Protein AF-A0A0Q0CDR7-F1 (afdb_monomer)

Sequence (144 aa):
MNTHGAYAQVAGKPNGARYLGWGLLLAALAWAWQGAEMNPMALVRDSSNMATFASDFFPPDFREWRSYLKEMLITIQIALWGTALAIVCSIPLGILCAENITPWWIHLPLRRCMDAFRSINEMVFAMLFVVAVGLGPFAGVLAL

Organism: NCBI:txid264459

pLDDT: mean 80.7, std 13.45, range [43.88, 96.5]

Structure (mmCIF, N/CA/C/O backbone):
data_AF-A0A0Q0CDR7-F1
#
_entry.id   AF-A0A0Q0CDR7-F1
#
loop_
_atom_site.group_PDB
_atom_site.id
_atom_site.type_symbol
_atom_site.label_atom_id
_atom_site.label_alt_id
_atom_site.label_comp_id
_atom_site.label_asym_id
_atom_site.label_entity_id
_atom_site.label_seq_id
_atom_site.pdbx_PDB_ins_code
_atom_site.Cartn_x
_atom_site.Cartn_y
_atom_site.Cartn_z
_atom_site.occupancy
_atom_site.B_iso_or_equiv
_atom_site.auth_seq_id
_atom_site.auth_comp_id
_atom_site.auth_asym_id
_atom_site.auth_atom_id
_atom_site.pdbx_PDB_model_num
ATOM 1 N N . MET A 1 1 ? -41.612 -25.620 -33.202 1.00 52.69 1 MET A N 1
ATOM 2 C CA . MET A 1 1 ? -40.628 -25.326 -34.265 1.00 52.69 1 MET A CA 1
ATOM 3 C C . MET A 1 1 ? -40.770 -23.850 -34.614 1.00 52.69 1 MET A C 1
ATOM 5 O O . MET A 1 1 ? -41.896 -23.448 -34.873 1.00 52.69 1 MET A O 1
ATOM 9 N N . ASN A 1 2 ? -39.661 -23.096 -34.560 1.00 43.88 2 ASN A N 1
ATOM 10 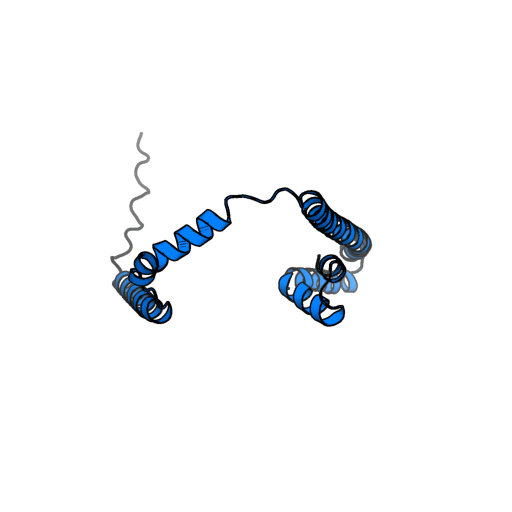C CA . ASN A 1 2 ? -39.443 -21.697 -34.998 1.00 43.88 2 ASN A CA 1
ATOM 11 C C . ASN A 1 2 ? -39.238 -20.658 -33.875 1.00 43.88 2 ASN A C 1
ATOM 13 O O . ASN A 1 2 ? -40.170 -20.001 -33.429 1.00 43.88 2 ASN A O 1
ATOM 17 N N . THR A 1 3 ? -37.970 -20.466 -33.491 1.00 58.09 3 THR A N 1
ATOM 18 C CA . THR A 1 3 ? -37.465 -19.422 -32.571 1.00 58.09 3 THR A CA 1
ATOM 19 C C . THR A 1 3 ? -36.377 -18.533 -33.208 1.00 58.09 3 THR A C 1
ATOM 21 O O . THR A 1 3 ? -35.524 -17.993 -32.514 1.00 58.09 3 THR A O 1
ATOM 24 N N . HIS A 1 4 ? -36.381 -18.318 -34.528 1.00 55.91 4 HIS A N 1
ATOM 25 C CA . HIS A 1 4 ? -35.287 -17.610 -35.226 1.00 55.91 4 HIS A CA 1
ATOM 26 C C . HIS A 1 4 ? -35.539 -16.113 -35.522 1.00 55.91 4 HIS A C 1
ATOM 28 O O . HIS A 1 4 ? -35.071 -15.596 -36.530 1.00 55.91 4 HIS A O 1
ATOM 34 N N . GLY A 1 5 ? -36.271 -15.394 -34.662 1.00 56.12 5 GLY A N 1
ATOM 35 C CA . GLY A 1 5 ? -36.753 -14.034 -34.963 1.00 56.12 5 GLY A CA 1
ATOM 36 C C . GLY A 1 5 ? -36.010 -12.827 -34.363 1.00 56.12 5 GLY A C 1
ATOM 37 O O . GLY A 1 5 ? -36.385 -11.710 -34.693 1.00 56.12 5 GLY A O 1
ATOM 38 N N . ALA A 1 6 ? -35.008 -12.976 -33.485 1.00 54.78 6 ALA A N 1
ATOM 39 C CA . ALA A 1 6 ? -34.641 -11.870 -32.573 1.00 54.78 6 ALA A CA 1
ATOM 40 C C . ALA A 1 6 ? -33.170 -11.396 -32.562 1.00 54.78 6 ALA A C 1
ATOM 42 O O . ALA A 1 6 ? -32.786 -10.675 -31.648 1.00 54.78 6 ALA A O 1
ATOM 43 N N . TYR A 1 7 ? -32.343 -11.727 -33.562 1.00 54.62 7 TYR A N 1
ATOM 44 C CA . TYR A 1 7 ? -30.932 -11.278 -33.609 1.00 54.62 7 TYR A CA 1
ATOM 45 C C . TYR A 1 7 ? -30.587 -10.375 -34.803 1.00 54.62 7 TYR A C 1
ATOM 47 O O . TYR A 1 7 ? -29.428 -10.273 -35.189 1.00 54.62 7 TYR A O 1
ATOM 55 N N . ALA A 1 8 ? -31.573 -9.715 -35.414 1.00 55.12 8 ALA A N 1
ATOM 56 C CA . ALA A 1 8 ? -31.364 -8.959 -36.653 1.00 55.12 8 ALA A CA 1
ATOM 57 C C . ALA A 1 8 ? -31.346 -7.430 -36.489 1.00 55.12 8 ALA A C 1
ATOM 59 O O . ALA A 1 8 ? -31.532 -6.731 -37.480 1.00 55.12 8 ALA A O 1
ATOM 60 N N . GLN A 1 9 ? -31.130 -6.877 -35.290 1.00 57.69 9 GLN A N 1
ATOM 61 C CA . GLN A 1 9 ? -31.068 -5.417 -35.129 1.00 57.69 9 GLN A CA 1
ATOM 62 C C . GLN A 1 9 ? -30.017 -4.937 -34.125 1.00 57.69 9 GLN A C 1
ATOM 64 O O . GLN A 1 9 ? -30.343 -4.474 -33.043 1.00 57.69 9 GLN A O 1
ATOM 69 N N . VAL A 1 10 ? -28.749 -4.953 -34.546 1.00 51.88 10 VAL A N 1
ATOM 70 C CA . VAL A 1 10 ? -27.779 -3.897 -34.188 1.00 51.88 10 VAL A CA 1
ATOM 71 C C . VAL A 1 10 ? -26.914 -3.574 -35.419 1.00 51.88 10 VAL A C 1
ATOM 73 O O . VAL A 1 10 ? -25.691 -3.511 -35.363 1.00 51.88 10 VAL A O 1
ATOM 76 N N . ALA A 1 11 ? -27.543 -3.391 -36.583 1.00 54.12 11 ALA A N 1
ATOM 77 C CA . ALA A 1 11 ? -26.877 -2.820 -37.754 1.00 54.12 11 ALA A CA 1
ATOM 78 C C . ALA A 1 11 ? -26.857 -1.287 -37.617 1.00 54.12 11 ALA A C 1
ATOM 80 O O . ALA A 1 11 ? -27.585 -0.562 -38.295 1.00 54.12 11 ALA A O 1
ATOM 81 N N . GLY A 1 12 ? -26.054 -0.790 -36.674 1.00 52.31 12 GLY A N 1
ATOM 82 C CA . GLY A 1 12 ? -25.743 0.632 -36.575 1.00 52.31 12 GLY A CA 1
ATOM 83 C C . GLY A 1 12 ? -24.900 1.049 -37.780 1.00 52.31 12 GLY A C 1
ATOM 84 O O . GLY A 1 12 ? -23.843 0.464 -38.009 1.00 52.31 12 GLY A O 1
ATOM 85 N N . LYS A 1 13 ? -25.400 2.026 -38.549 1.00 59.44 13 LYS A N 1
ATOM 86 C CA . LYS A 1 13 ? -24.771 2.698 -39.706 1.00 59.44 13 LYS A CA 1
ATOM 87 C C . LYS A 1 13 ? -23.226 2.708 -39.653 1.00 59.44 13 LYS A C 1
ATOM 89 O O . LYS A 1 13 ? -22.670 2.948 -38.579 1.00 59.44 13 LYS A O 1
ATOM 94 N N . PRO A 1 14 ? -22.510 2.537 -40.786 1.00 57.69 14 PRO A N 1
ATOM 95 C CA . PRO A 1 14 ? -21.065 2.755 -40.837 1.00 57.69 14 PRO A CA 1
ATOM 96 C C . PRO A 1 14 ? -20.778 4.234 -40.551 1.00 57.69 14 PRO A C 1
ATOM 98 O O . PRO A 1 14 ? -20.824 5.098 -41.422 1.00 57.69 14 PRO A O 1
ATOM 101 N N . ASN A 1 15 ? -20.574 4.536 -39.273 1.00 60.75 15 ASN A N 1
ATOM 102 C CA . ASN A 1 15 ? -20.426 5.888 -38.774 1.00 60.75 15 ASN A CA 1
ATOM 103 C C . ASN A 1 15 ? -19.064 6.422 -39.226 1.00 60.75 15 ASN A C 1
ATOM 105 O O . ASN A 1 15 ? -18.034 5.921 -38.778 1.00 60.75 15 ASN A O 1
ATOM 109 N N . GLY A 1 16 ? -19.048 7.478 -40.047 1.00 63.47 16 GLY A N 1
ATOM 110 C CA . GLY A 1 16 ? -17.836 8.249 -40.369 1.00 63.47 16 GLY A CA 1
ATOM 111 C C . GLY A 1 16 ? -17.054 8.686 -39.121 1.00 63.47 16 GLY A C 1
ATOM 112 O O . GLY A 1 16 ? -15.835 8.804 -39.159 1.00 63.47 16 GLY A O 1
ATOM 113 N N . ALA A 1 17 ? -17.739 8.788 -37.976 1.00 67.88 17 ALA A N 1
ATOM 114 C CA . ALA A 1 17 ? -17.146 8.983 -36.657 1.00 67.88 17 ALA A CA 1
ATOM 115 C C . ALA A 1 17 ? -16.178 7.860 -36.219 1.00 67.88 17 ALA A C 1
ATOM 117 O O . ALA A 1 17 ? -15.209 8.150 -35.525 1.00 67.88 17 ALA A O 1
ATOM 118 N N . ARG A 1 18 ? -16.372 6.595 -36.637 1.00 69.31 18 ARG A N 1
ATOM 119 C CA . ARG A 1 18 ? -15.404 5.508 -36.370 1.00 69.31 18 ARG A CA 1
ATOM 120 C C . ARG A 1 18 ? -14.131 5.694 -37.189 1.00 69.31 18 ARG A C 1
ATOM 122 O O . ARG A 1 18 ? -13.053 5.519 -36.640 1.00 69.31 18 ARG A O 1
ATOM 129 N N . TYR A 1 19 ? -14.240 6.077 -38.462 1.00 78.31 19 TYR A N 1
ATOM 130 C CA . TYR A 1 19 ? -13.071 6.354 -39.305 1.00 78.31 19 TYR A CA 1
ATOM 131 C C . TYR A 1 19 ? -12.310 7.596 -38.835 1.00 78.31 19 TYR A C 1
ATOM 133 O O . TYR A 1 19 ? -11.085 7.569 -38.791 1.00 78.31 19 TYR A O 1
ATOM 141 N N . LEU A 1 20 ? -13.020 8.642 -38.397 1.00 83.25 20 LEU A N 1
ATOM 142 C CA . LEU A 1 20 ? -12.412 9.799 -37.735 1.00 83.25 20 LEU A CA 1
ATOM 143 C C . LEU A 1 20 ? -11.717 9.401 -36.428 1.00 83.25 20 LEU A C 1
ATOM 145 O O . LEU A 1 20 ? -10.588 9.818 -36.203 1.00 83.25 20 LEU A O 1
ATOM 149 N N . GLY A 1 21 ? -12.340 8.548 -35.608 1.00 83.00 21 GLY A N 1
ATOM 150 C CA . GLY A 1 21 ? -11.722 8.007 -34.394 1.00 83.00 21 GLY A CA 1
ATOM 151 C C . GLY A 1 21 ? -10.443 7.217 -34.680 1.00 83.00 21 GLY A C 1
ATOM 152 O O . GLY A 1 21 ? -9.431 7.440 -34.022 1.00 83.00 21 GLY A O 1
ATOM 153 N N . TRP A 1 22 ? -10.450 6.356 -35.702 1.00 83.31 22 TRP A N 1
ATOM 154 C CA . TRP A 1 22 ? -9.256 5.631 -36.151 1.00 83.31 22 TRP A CA 1
ATOM 155 C C . TRP A 1 22 ? -8.177 6.562 -36.707 1.00 83.31 22 TRP A C 1
ATOM 157 O O . TRP A 1 22 ? -7.003 6.365 -36.409 1.00 83.31 22 TRP A O 1
ATOM 167 N N . GLY A 1 23 ? -8.553 7.595 -37.464 1.00 89.19 23 GLY A N 1
ATOM 168 C CA . GLY A 1 23 ? -7.614 8.595 -37.973 1.00 89.19 23 GLY A CA 1
ATOM 169 C C . GLY A 1 23 ? -6.949 9.396 -36.853 1.00 89.19 23 GLY A C 1
ATOM 170 O O . GLY A 1 23 ? -5.735 9.574 -36.862 1.00 89.19 23 GLY A O 1
ATOM 171 N N . LEU A 1 24 ? -7.724 9.817 -35.851 1.00 89.12 24 LEU A N 1
ATOM 172 C CA . LEU A 1 24 ? -7.225 10.557 -34.689 1.00 89.12 24 LEU A CA 1
ATOM 173 C C . LEU A 1 24 ? -6.325 9.672 -33.814 1.00 89.12 24 LEU A C 1
ATOM 175 O O . LEU A 1 24 ? -5.273 10.117 -33.364 1.00 89.12 24 LEU A O 1
ATOM 179 N N . LEU A 1 25 ? -6.684 8.397 -33.651 1.00 84.44 25 LEU A N 1
ATOM 180 C CA . LEU A 1 25 ? -5.869 7.402 -32.955 1.00 84.44 25 LEU A CA 1
ATOM 181 C C . LEU A 1 25 ? -4.543 7.134 -33.683 1.00 84.44 25 LEU A C 1
ATOM 183 O O . LEU A 1 25 ? -3.498 7.117 -33.041 1.00 84.44 25 LEU A O 1
ATOM 187 N N . LEU A 1 26 ? -4.558 6.990 -35.012 1.00 88.62 26 LEU A N 1
ATOM 188 C CA . LEU A 1 26 ? -3.340 6.826 -35.814 1.00 88.62 26 LEU A CA 1
ATOM 18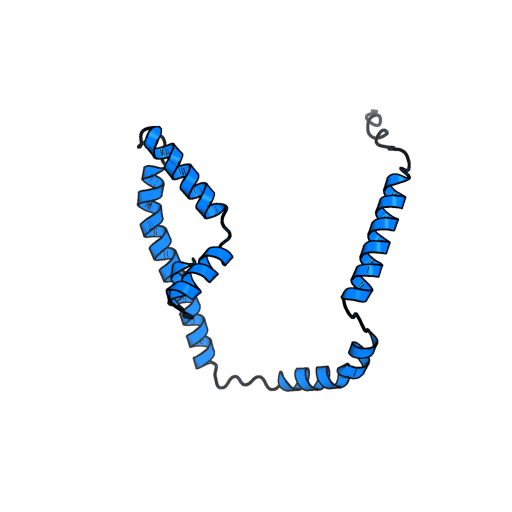9 C C . LEU A 1 26 ? -2.456 8.077 -35.784 1.00 88.62 26 LEU A C 1
ATOM 191 O O . LEU A 1 26 ? -1.239 7.952 -35.689 1.00 88.62 26 LEU A O 1
ATOM 195 N N . ALA A 1 27 ? -3.048 9.273 -35.811 1.00 86.00 27 ALA A N 1
ATOM 196 C CA . ALA A 1 27 ? -2.309 10.526 -35.671 1.00 86.00 27 ALA A CA 1
ATOM 197 C C . ALA A 1 27 ? -1.677 10.659 -34.276 1.00 86.00 27 ALA A C 1
ATOM 199 O O . ALA A 1 27 ? -0.512 11.035 -34.165 1.00 86.00 27 ALA A O 1
ATOM 200 N N . ALA A 1 28 ? -2.408 10.287 -33.220 1.00 86.69 28 ALA A N 1
ATOM 201 C CA . ALA A 1 28 ? -1.887 10.249 -31.856 1.00 86.69 28 ALA A CA 1
ATOM 202 C C . ALA A 1 28 ? -0.754 9.219 -31.703 1.00 86.69 28 ALA A C 1
ATOM 204 O O . ALA A 1 28 ? 0.253 9.517 -31.068 1.00 86.69 28 ALA A O 1
ATOM 205 N N . LEU A 1 29 ? -0.873 8.044 -32.331 1.00 82.50 29 LEU A N 1
ATOM 206 C CA . LEU A 1 29 ? 0.185 7.027 -32.380 1.00 82.50 29 LEU A CA 1
ATOM 207 C C . LEU A 1 29 ? 1.417 7.504 -33.154 1.00 82.50 29 LEU A C 1
ATOM 209 O O . LEU A 1 29 ? 2.535 7.280 -32.704 1.00 82.50 29 LEU A O 1
ATOM 213 N N . ALA A 1 30 ? 1.232 8.186 -34.284 1.00 82.38 30 ALA A N 1
ATOM 214 C CA . ALA A 1 30 ? 2.334 8.741 -35.066 1.00 82.38 30 ALA A CA 1
ATOM 215 C C . ALA A 1 30 ? 3.063 9.866 -34.309 1.00 82.38 30 ALA A C 1
ATOM 217 O O . ALA A 1 30 ? 4.292 9.923 -34.326 1.00 82.38 30 ALA A O 1
ATOM 218 N N . TRP A 1 31 ? 2.323 10.720 -33.594 1.00 83.62 31 TRP A N 1
ATOM 219 C CA . TRP A 1 31 ? 2.904 11.718 -32.692 1.00 83.62 31 TRP A CA 1
ATOM 220 C C . TRP A 1 31 ? 3.665 11.043 -31.546 1.00 83.62 31 TRP A C 1
ATOM 222 O O . TRP A 1 31 ? 4.814 11.387 -31.270 1.00 83.62 31 TRP A O 1
ATOM 232 N N . ALA A 1 32 ? 3.052 10.048 -30.900 1.00 79.81 32 ALA A N 1
ATOM 233 C CA . ALA A 1 32 ? 3.677 9.299 -29.816 1.00 79.81 32 ALA A CA 1
ATOM 234 C C . ALA A 1 32 ? 4.952 8.581 -30.276 1.00 79.81 32 ALA A C 1
ATOM 236 O O . ALA A 1 32 ? 5.912 8.520 -29.519 1.00 79.81 32 ALA A O 1
ATOM 237 N N . TRP A 1 33 ? 5.005 8.109 -31.525 1.00 74.69 33 TRP A N 1
ATOM 238 C CA . TRP A 1 33 ? 6.195 7.483 -32.100 1.00 74.69 33 TRP A CA 1
ATOM 239 C C . TRP A 1 33 ? 7.389 8.439 -32.176 1.00 74.69 33 TRP A C 1
ATOM 241 O O . TRP A 1 33 ? 8.517 8.032 -31.904 1.00 74.69 33 TRP A O 1
ATOM 251 N N . GLN A 1 34 ? 7.157 9.712 -32.512 1.00 70.94 34 GLN A N 1
ATOM 252 C CA . GLN A 1 34 ? 8.220 10.724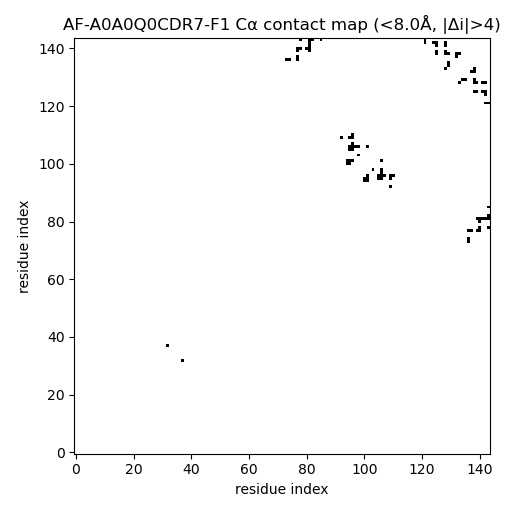 -32.509 1.00 70.94 34 GLN A CA 1
ATOM 253 C C . GLN A 1 34 ? 8.687 11.051 -31.086 1.00 70.94 34 GLN A C 1
ATOM 255 O O . GLN A 1 34 ? 9.884 11.198 -30.864 1.00 70.94 34 GLN A O 1
ATOM 260 N N . GLY A 1 35 ? 7.762 11.121 -30.122 1.00 68.06 35 GLY A N 1
ATOM 261 C CA . GLY A 1 35 ? 8.095 11.359 -28.712 1.00 68.06 35 GLY A CA 1
ATOM 262 C C . GLY A 1 35 ? 8.747 10.163 -28.008 1.00 68.06 35 GLY A C 1
ATOM 263 O O . GLY A 1 35 ? 9.471 10.350 -27.039 1.00 68.06 35 GLY A O 1
ATOM 264 N N . ALA A 1 36 ? 8.511 8.945 -28.497 1.00 67.56 36 ALA A N 1
ATOM 265 C CA . ALA A 1 36 ? 9.040 7.710 -27.923 1.00 67.56 36 ALA A CA 1
ATOM 266 C C . ALA A 1 36 ? 10.478 7.381 -28.367 1.00 67.56 36 ALA A C 1
ATOM 268 O O . ALA A 1 36 ? 10.962 6.309 -28.012 1.00 67.56 36 ALA A O 1
ATOM 269 N N . GLU A 1 37 ? 11.128 8.244 -29.169 1.00 63.59 37 GLU A N 1
ATOM 270 C CA . GLU A 1 37 ? 12.474 8.034 -29.742 1.00 63.59 37 GLU A CA 1
ATOM 271 C C . GLU A 1 37 ? 12.695 6.589 -30.224 1.00 63.59 37 GLU A C 1
ATOM 273 O O . GLU A 1 37 ? 13.760 5.993 -30.052 1.00 63.59 37 GLU A O 1
ATOM 278 N N . MET A 1 38 ? 11.647 5.989 -30.802 1.00 54.75 38 MET A N 1
ATOM 279 C CA . MET A 1 38 ? 11.616 4.557 -31.055 1.00 54.75 38 MET A CA 1
ATOM 280 C C . MET A 1 38 ? 12.495 4.261 -32.269 1.00 54.75 38 MET A C 1
ATOM 282 O O . MET A 1 38 ? 12.059 4.325 -33.420 1.00 54.75 38 MET A O 1
ATOM 286 N N . ASN A 1 39 ? 13.774 4.013 -31.992 1.00 64.31 39 ASN A N 1
ATOM 287 C CA . ASN A 1 39 ? 14.813 3.776 -32.975 1.00 64.31 39 ASN A CA 1
ATOM 288 C C . ASN A 1 39 ? 15.070 2.262 -33.092 1.00 64.31 39 ASN A C 1
ATOM 290 O O . ASN A 1 39 ? 15.922 1.727 -32.381 1.00 64.31 39 ASN A O 1
ATOM 294 N N . PRO A 1 40 ? 14.369 1.538 -33.988 1.00 62.78 40 PRO A N 1
ATOM 295 C CA . PRO A 1 40 ? 14.586 0.103 -34.186 1.00 62.78 40 PRO A CA 1
ATOM 296 C C . PRO A 1 40 ? 16.022 -0.221 -34.626 1.00 62.78 40 PRO A C 1
ATOM 298 O O . PRO A 1 40 ? 16.487 -1.341 -34.431 1.00 62.78 40 PRO A O 1
ATOM 301 N N . MET A 1 41 ? 16.752 0.763 -35.168 1.00 61.09 41 MET A N 1
ATOM 302 C CA . MET A 1 41 ? 18.161 0.614 -35.524 1.00 61.09 41 MET A CA 1
ATOM 303 C C . MET A 1 41 ? 19.084 0.621 -34.293 1.00 61.09 41 MET A C 1
ATOM 305 O O . MET A 1 41 ? 20.130 -0.026 -34.330 1.00 61.09 41 MET A O 1
ATOM 309 N N . ALA A 1 42 ? 18.699 1.286 -33.194 1.00 62.00 42 ALA A N 1
ATOM 310 C CA . ALA A 1 42 ? 19.424 1.219 -31.920 1.00 62.00 42 ALA A CA 1
ATOM 311 C C . ALA A 1 42 ? 19.364 -0.197 -31.330 1.00 62.00 42 ALA A C 1
ATOM 313 O O . ALA A 1 42 ? 20.379 -0.726 -30.902 1.00 62.00 42 ALA A O 1
ATOM 314 N N . LEU A 1 43 ? 18.223 -0.883 -31.455 1.00 61.66 43 LEU A N 1
ATOM 315 C CA . LEU A 1 43 ? 18.067 -2.270 -31.003 1.00 61.66 43 LEU A CA 1
ATOM 316 C C . LEU A 1 43 ? 19.019 -3.249 -31.720 1.00 61.66 43 LEU A C 1
ATOM 318 O O . LEU A 1 43 ? 19.541 -4.174 -31.106 1.00 61.66 43 LEU A O 1
ATOM 322 N N . VAL A 1 44 ? 19.270 -3.039 -33.019 1.00 66.56 44 VAL A N 1
ATOM 323 C CA . VAL A 1 44 ? 20.206 -3.865 -33.807 1.00 66.56 44 VAL A CA 1
ATOM 324 C C . VAL A 1 44 ? 21.659 -3.465 -33.543 1.00 66.56 44 VAL A C 1
ATOM 326 O O . VAL A 1 44 ? 22.525 -4.336 -33.469 1.00 66.56 44 VAL A O 1
ATOM 329 N N . ARG A 1 45 ? 21.941 -2.169 -33.361 1.00 64.38 45 ARG A N 1
ATOM 330 C CA . ARG A 1 45 ? 23.294 -1.654 -33.100 1.00 64.38 45 ARG A CA 1
ATOM 331 C C . ARG A 1 45 ? 23.785 -1.959 -31.680 1.00 64.38 45 ARG A C 1
ATOM 333 O O . ARG A 1 45 ? 24.951 -2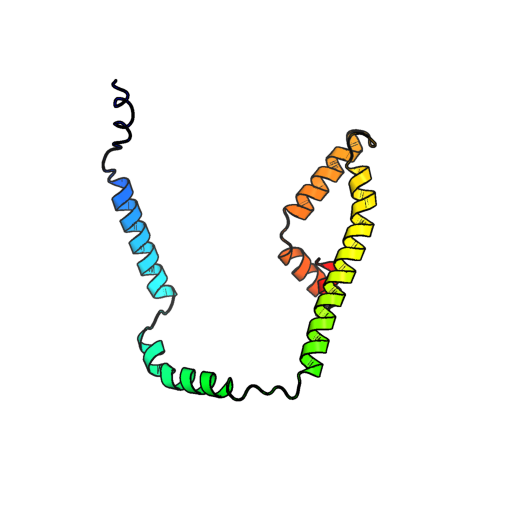.294 -31.518 1.00 64.38 45 ARG A O 1
ATOM 340 N N . ASP A 1 46 ? 22.897 -1.909 -30.691 1.00 64.38 46 ASP A N 1
ATOM 341 C CA . ASP A 1 46 ? 23.183 -2.204 -29.282 1.00 64.38 46 ASP A CA 1
ATOM 342 C C . ASP A 1 46 ? 22.945 -3.682 -28.928 1.00 64.38 46 ASP A C 1
ATOM 344 O O . ASP A 1 46 ? 23.119 -4.090 -27.779 1.00 64.38 46 ASP A O 1
ATOM 348 N N . SER A 1 47 ? 22.605 -4.518 -29.918 1.00 65.38 47 SER A N 1
ATOM 349 C CA . SER A 1 47 ? 22.427 -5.966 -29.740 1.00 65.38 47 SER A CA 1
ATOM 350 C C . SER A 1 47 ? 23.687 -6.658 -29.206 1.00 65.38 47 SER A C 1
ATOM 352 O O . SER A 1 47 ? 23.585 -7.592 -28.410 1.00 65.38 47 SER A O 1
ATOM 354 N N . SER A 1 48 ? 24.880 -6.164 -29.559 1.00 65.25 48 SER A N 1
ATOM 355 C CA . SER A 1 48 ? 26.149 -6.633 -28.988 1.00 65.25 48 SER A CA 1
ATOM 356 C C . SER A 1 48 ? 26.295 -6.273 -27.508 1.00 65.25 48 SER A C 1
ATOM 358 O O . SER A 1 48 ? 26.822 -7.070 -26.741 1.00 65.25 48 SER A O 1
ATOM 360 N N . ASN A 1 49 ? 25.793 -5.107 -27.088 1.00 69.38 49 ASN A N 1
ATOM 361 C CA . ASN A 1 49 ? 25.810 -4.684 -25.685 1.00 69.38 49 ASN A CA 1
ATOM 362 C C . ASN A 1 49 ? 24.783 -5.481 -24.868 1.00 69.38 49 ASN A C 1
ATOM 364 O O . ASN A 1 49 ? 25.087 -5.911 -23.759 1.00 69.38 49 ASN A O 1
ATOM 368 N N . MET A 1 50 ? 23.604 -5.760 -25.439 1.00 67.69 50 MET A N 1
ATOM 369 C CA . MET A 1 50 ? 22.622 -6.682 -24.852 1.00 67.69 50 MET A CA 1
ATOM 370 C C . MET A 1 50 ? 23.189 -8.094 -24.669 1.00 67.69 50 MET A C 1
ATOM 372 O O . MET A 1 50 ? 22.905 -8.722 -23.651 1.00 67.69 50 MET A O 1
ATOM 376 N N . ALA A 1 51 ? 24.000 -8.587 -25.612 1.00 73.19 51 ALA A N 1
ATOM 377 C CA . ALA A 1 51 ? 24.661 -9.885 -25.483 1.00 73.19 51 ALA A CA 1
ATOM 378 C C . ALA A 1 51 ? 25.682 -9.907 -24.331 1.00 73.19 51 ALA A C 1
ATOM 380 O O . ALA A 1 51 ? 25.717 -10.886 -23.590 1.00 73.19 51 ALA A O 1
ATOM 381 N N . THR A 1 52 ? 26.441 -8.824 -24.129 1.00 71.31 52 THR A N 1
ATOM 382 C CA . THR A 1 52 ? 27.367 -8.684 -22.991 1.00 71.31 52 THR A CA 1
ATOM 383 C C . THR A 1 52 ? 26.626 -8.650 -21.653 1.00 71.31 52 THR A C 1
ATOM 385 O O . THR A 1 52 ? 26.967 -9.412 -20.753 1.00 71.31 52 THR A O 1
ATOM 388 N N . PHE A 1 53 ? 25.549 -7.864 -21.533 1.00 68.81 53 PHE A N 1
ATOM 389 C CA . PHE A 1 53 ? 24.722 -7.868 -20.319 1.00 68.81 53 PHE A CA 1
ATOM 390 C C . PHE A 1 53 ? 24.102 -9.245 -20.060 1.00 68.81 53 PHE A C 1
ATOM 392 O O . PHE A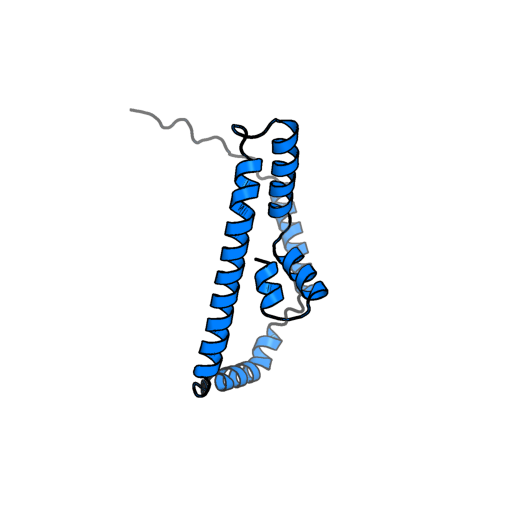 1 53 ? 24.091 -9.706 -18.924 1.00 68.81 53 PHE A O 1
ATOM 399 N N . ALA A 1 54 ? 23.629 -9.936 -21.103 1.00 74.38 54 ALA A N 1
ATOM 400 C CA . ALA A 1 54 ? 23.096 -11.291 -2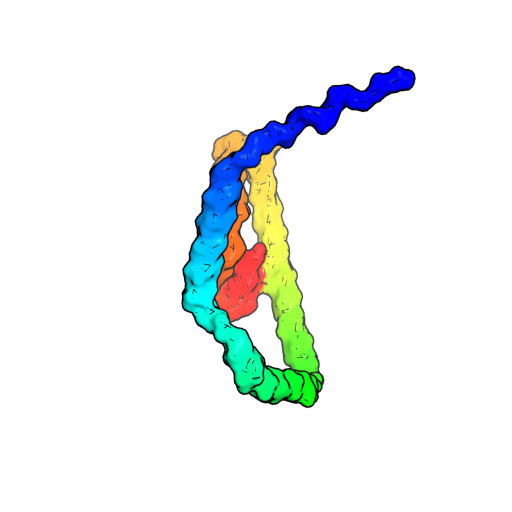0.984 1.00 74.38 54 ALA A CA 1
ATOM 401 C C . ALA A 1 54 ? 24.163 -12.307 -20.543 1.00 74.38 54 ALA A C 1
ATOM 403 O O . ALA A 1 54 ? 23.846 -13.207 -19.766 1.00 74.38 54 ALA A O 1
ATOM 404 N N . SER A 1 55 ? 25.416 -12.163 -20.988 1.00 70.38 55 SER A N 1
ATOM 405 C CA . SER A 1 55 ? 26.525 -12.980 -20.482 1.00 70.38 55 SER A CA 1
ATOM 406 C C . SER A 1 55 ? 26.941 -12.605 -19.059 1.00 70.38 55 SER A C 1
ATOM 408 O O . SER A 1 55 ? 27.333 -13.492 -18.311 1.00 70.38 55 SER A O 1
ATOM 410 N N . ASP A 1 56 ? 26.776 -11.347 -18.640 1.00 68.50 56 ASP A N 1
ATOM 411 C CA . ASP A 1 56 ? 27.048 -10.913 -17.260 1.00 68.50 56 ASP A CA 1
ATOM 412 C C . ASP A 1 56 ? 26.026 -11.482 -16.256 1.00 68.50 56 ASP A C 1
ATOM 414 O O . ASP A 1 56 ? 26.350 -11.674 -15.086 1.00 68.50 56 ASP A O 1
ATOM 418 N N . PHE A 1 57 ? 24.815 -11.840 -16.707 1.00 71.75 57 PHE A N 1
ATOM 419 C CA . PHE A 1 57 ? 23.870 -12.639 -15.910 1.00 71.75 57 PHE A CA 1
ATOM 420 C C . PHE A 1 57 ? 24.315 -14.111 -15.736 1.00 71.75 57 PHE A C 1
ATOM 422 O O . PHE A 1 57 ? 23.794 -14.800 -14.855 1.00 71.75 57 PHE A O 1
ATOM 429 N N . PHE A 1 58 ? 25.267 -14.606 -16.544 1.00 75.06 58 PHE A N 1
ATOM 430 C CA . PHE A 1 58 ? 25.780 -15.984 -16.541 1.00 75.06 58 PHE A CA 1
ATOM 431 C C . PHE A 1 58 ? 27.314 -16.007 -16.371 1.00 75.06 58 PHE A C 1
ATOM 433 O O . PHE A 1 58 ? 28.054 -16.236 -17.327 1.00 75.06 58 PHE A O 1
ATOM 440 N N . PRO A 1 59 ? 27.810 -15.839 -15.137 1.00 63.16 59 PRO A N 1
ATOM 441 C CA . PRO A 1 59 ? 27.558 -16.849 -14.118 1.00 63.16 59 PRO A CA 1
ATOM 442 C C . PRO A 1 59 ? 26.809 -16.260 -12.913 1.00 63.16 59 PRO A C 1
ATOM 444 O O . PRO A 1 59 ? 27.363 -15.401 -12.229 1.00 63.16 59 PRO A O 1
ATOM 447 N N . PRO A 1 60 ? 25.583 -16.729 -12.602 1.00 66.69 60 PRO A N 1
ATOM 448 C CA . PRO A 1 60 ? 24.879 -16.294 -11.401 1.00 66.69 60 PRO A CA 1
ATOM 449 C C . PRO A 1 60 ? 25.717 -16.623 -10.159 1.00 66.69 60 PRO A C 1
ATOM 451 O O . PRO A 1 60 ? 25.984 -17.792 -9.860 1.00 66.69 60 PRO A O 1
ATOM 454 N N . ASP A 1 61 ? 26.158 -15.590 -9.442 1.00 69.88 61 ASP A N 1
ATOM 455 C CA . ASP A 1 61 ? 26.951 -15.757 -8.230 1.00 69.88 61 ASP A CA 1
ATOM 456 C C . ASP A 1 61 ? 26.033 -16.104 -7.046 1.00 69.88 61 ASP A C 1
ATOM 458 O O . ASP A 1 61 ? 25.464 -15.251 -6.369 1.00 69.88 61 ASP A O 1
ATOM 462 N N . PHE A 1 62 ? 25.863 -17.402 -6.792 1.00 68.94 62 PHE A N 1
ATOM 463 C CA . PHE A 1 62 ? 25.096 -17.912 -5.650 1.00 68.94 62 PHE A CA 1
ATOM 464 C C . PHE A 1 62 ? 25.871 -17.873 -4.320 1.00 68.94 62 PHE A C 1
ATOM 466 O O . PHE A 1 62 ? 25.385 -18.402 -3.312 1.00 68.94 62 PHE A O 1
ATOM 473 N N . ARG A 1 63 ? 27.071 -17.272 -4.262 1.00 73.06 63 ARG A N 1
ATOM 474 C CA . ARG A 1 63 ? 27.856 -17.198 -3.014 1.00 73.06 63 ARG A CA 1
ATOM 475 C C . ARG A 1 63 ? 27.140 -16.410 -1.918 1.00 73.06 63 ARG A C 1
ATOM 477 O O . ARG A 1 63 ? 27.301 -16.737 -0.743 1.00 73.06 63 ARG A O 1
ATOM 484 N N . GLU A 1 64 ? 26.292 -15.449 -2.282 1.00 78.38 64 GLU A N 1
ATOM 485 C CA . GLU A 1 64 ? 25.572 -14.580 -1.342 1.00 78.38 64 GLU A CA 1
ATOM 486 C C . GLU A 1 64 ? 24.139 -15.037 -1.013 1.00 78.38 64 GLU A C 1
ATOM 488 O O . GLU A 1 64 ? 23.329 -14.249 -0.526 1.00 78.38 64 GLU A O 1
ATOM 493 N N . TRP A 1 65 ? 23.812 -16.324 -1.184 1.00 84.62 65 TRP A N 1
ATOM 494 C CA . TRP A 1 65 ? 22.480 -16.865 -0.853 1.00 84.62 65 TRP A CA 1
ATOM 495 C C . TRP A 1 65 ? 22.004 -16.518 0.571 1.00 84.62 65 TRP A C 1
ATOM 497 O O . TRP A 1 65 ? 20.813 -16.316 0.801 1.00 84.62 65 TRP A O 1
ATOM 507 N N . ARG A 1 66 ? 22.931 -16.387 1.532 1.00 85.25 66 ARG A N 1
ATOM 508 C CA . ARG A 1 66 ? 22.631 -15.939 2.904 1.00 85.25 66 ARG A CA 1
ATOM 509 C C . ARG A 1 66 ? 22.149 -14.488 2.964 1.00 85.25 66 ARG A C 1
ATOM 511 O O . ARG A 1 66 ? 21.291 -14.180 3.785 1.00 85.25 66 ARG A O 1
ATOM 518 N N . SER A 1 67 ? 22.697 -13.617 2.118 1.00 85.88 67 SER A N 1
ATOM 519 C CA . SER A 1 67 ? 22.287 -12.215 2.011 1.00 85.88 67 SER A CA 1
ATOM 520 C C . SER A 1 67 ? 20.881 -12.119 1.416 1.00 85.88 67 SER A C 1
ATOM 522 O O . SER A 1 67 ? 20.009 -11.479 1.997 1.00 85.88 67 SER A O 1
ATOM 524 N N . TYR A 1 68 ? 20.604 -12.877 0.349 1.00 88.19 68 TYR A N 1
ATOM 525 C CA . TYR A 1 68 ? 19.265 -12.942 -0.248 1.00 88.19 68 TYR A CA 1
ATOM 526 C C . TYR A 1 68 ? 18.213 -13.486 0.717 1.00 88.19 68 TYR A C 1
ATOM 528 O O . TYR A 1 68 ? 17.138 -12.905 0.843 1.00 88.19 68 TYR A O 1
ATOM 536 N N . LEU A 1 69 ? 18.529 -14.552 1.461 1.00 91.06 69 LEU A N 1
ATOM 537 C CA . LEU A 1 69 ? 17.627 -15.055 2.499 1.00 91.06 69 LEU A CA 1
ATOM 538 C C . LEU A 1 69 ? 17.378 -14.026 3.602 1.00 91.06 69 LEU A C 1
ATOM 540 O O . LEU A 1 69 ? 16.263 -13.950 4.112 1.00 91.06 69 LEU A O 1
ATOM 544 N N . LYS A 1 70 ? 18.388 -13.230 3.971 1.00 91.69 70 LYS A N 1
ATOM 545 C CA . LYS A 1 70 ? 18.229 -12.158 4.957 1.00 91.69 70 LYS A CA 1
ATOM 546 C C . LYS A 1 70 ? 17.275 -11.074 4.447 1.00 91.69 70 LYS A C 1
ATOM 548 O O . LYS A 1 70 ? 16.371 -10.699 5.187 1.00 91.69 70 LYS A O 1
ATOM 553 N N . GLU A 1 71 ? 17.433 -10.621 3.206 1.00 90.38 71 GLU A N 1
ATOM 554 C CA . GLU A 1 71 ? 16.530 -9.645 2.572 1.00 90.38 71 GLU A CA 1
ATOM 555 C C . GLU A 1 71 ? 15.098 -10.190 2.442 1.00 90.38 71 GLU A C 1
ATOM 557 O O . GLU A 1 71 ? 14.134 -9.517 2.804 1.00 90.38 71 GLU A O 1
ATOM 562 N N . MET A 1 72 ? 14.936 -11.454 2.041 1.00 92.00 72 MET A N 1
ATOM 563 C CA . MET A 1 72 ? 13.628 -12.121 2.030 1.00 92.00 72 MET A CA 1
ATOM 564 C C . MET A 1 72 ? 13.003 -12.211 3.428 1.00 92.00 72 MET A C 1
ATOM 566 O O . MET A 1 72 ? 11.794 -12.068 3.587 1.00 92.00 72 MET A O 1
ATOM 570 N N . LEU A 1 73 ? 13.805 -12.452 4.466 1.00 95.06 73 LEU A N 1
ATOM 571 C CA . LEU A 1 73 ? 13.299 -12.484 5.836 1.00 95.06 73 LEU A CA 1
ATOM 572 C C . LEU A 1 73 ? 12.821 -11.095 6.281 1.00 95.06 73 LEU A C 1
ATOM 574 O O . LEU A 1 73 ? 11.829 -10.996 7.000 1.00 95.06 73 LEU A O 1
ATOM 578 N N . ILE A 1 74 ? 13.497 -10.030 5.841 1.00 94.25 74 ILE A N 1
ATOM 579 C CA . ILE A 1 74 ? 13.103 -8.647 6.128 1.00 94.25 74 ILE A CA 1
ATOM 580 C C . ILE A 1 74 ? 11.740 -8.334 5.496 1.00 94.25 74 ILE A C 1
ATOM 582 O O . ILE A 1 74 ? 10.896 -7.756 6.177 1.00 94.25 74 ILE A O 1
ATOM 586 N N . THR A 1 75 ? 11.454 -8.771 4.263 1.00 94.19 75 THR A N 1
ATOM 587 C CA . THR A 1 75 ? 10.124 -8.552 3.653 1.00 94.19 75 THR A CA 1
ATOM 588 C C . THR A 1 75 ? 9.009 -9.261 4.422 1.00 94.19 75 THR A C 1
ATOM 590 O O . THR A 1 75 ? 7.949 -8.678 4.654 1.00 94.19 75 THR A O 1
ATOM 593 N N . ILE A 1 76 ? 9.266 -10.482 4.900 1.00 95.81 76 ILE A N 1
ATOM 594 C CA . ILE A 1 76 ? 8.327 -11.230 5.746 1.00 95.81 76 ILE A CA 1
ATOM 595 C C . ILE A 1 76 ? 8.108 -10.506 7.078 1.00 95.81 76 ILE A C 1
ATOM 597 O O . ILE A 1 76 ? 6.969 -10.367 7.519 1.00 95.81 76 ILE A O 1
ATOM 601 N N . GLN A 1 77 ? 9.175 -10.020 7.716 1.00 94.50 77 GLN A N 1
ATOM 602 C CA . GLN A 1 77 ? 9.070 -9.253 8.960 1.00 94.50 77 GLN A CA 1
ATOM 603 C C . GLN A 1 77 ? 8.244 -7.980 8.766 1.00 94.50 77 GLN A C 1
ATOM 605 O O . GLN A 1 77 ? 7.399 -7.681 9.610 1.00 94.50 77 GLN A O 1
ATOM 610 N N . ILE A 1 78 ? 8.444 -7.269 7.652 1.00 94.75 78 ILE A N 1
ATOM 611 C CA . ILE A 1 78 ? 7.669 -6.072 7.312 1.00 94.75 78 ILE A CA 1
ATOM 612 C C . ILE A 1 78 ? 6.183 -6.419 7.183 1.00 94.75 78 ILE A C 1
ATOM 614 O O . ILE A 1 78 ? 5.348 -5.798 7.838 1.00 94.75 78 ILE A O 1
ATOM 618 N N . ALA A 1 79 ? 5.854 -7.447 6.397 1.00 94.94 79 ALA A N 1
ATOM 619 C CA . ALA A 1 79 ? 4.473 -7.868 6.181 1.00 94.94 79 ALA A CA 1
ATOM 620 C C . ALA A 1 79 ? 3.796 -8.350 7.477 1.00 94.94 79 ALA A C 1
ATOM 622 O O . ALA A 1 79 ? 2.629 -8.036 7.721 1.00 94.94 79 ALA A O 1
ATOM 623 N N . LEU A 1 80 ? 4.523 -9.081 8.329 1.00 96.19 80 LEU A N 1
ATOM 624 C CA . LEU A 1 80 ? 4.018 -9.555 9.620 1.00 96.19 80 LEU A CA 1
ATOM 625 C C . LEU A 1 80 ? 3.702 -8.395 10.565 1.00 96.19 80 LEU A C 1
ATOM 627 O O . LEU A 1 80 ? 2.620 -8.372 11.151 1.00 96.19 80 LEU A O 1
ATOM 631 N N . TRP A 1 81 ? 4.614 -7.430 10.700 1.00 95.31 81 TRP A N 1
ATOM 632 C CA . TRP A 1 81 ? 4.389 -6.268 11.558 1.00 95.31 81 TRP A CA 1
ATOM 633 C C . TRP A 1 81 ? 3.290 -5.350 11.024 1.00 95.31 81 TRP A C 1
ATOM 635 O O . TRP A 1 81 ? 2.442 -4.934 11.813 1.00 95.31 81 TRP A O 1
ATOM 645 N N . GLY A 1 82 ? 3.253 -5.094 9.712 1.00 94.38 82 GLY A N 1
ATOM 646 C CA . GLY A 1 82 ? 2.183 -4.309 9.084 1.00 94.38 82 GLY A CA 1
ATOM 647 C C . GLY A 1 82 ? 0.814 -4.947 9.325 1.00 94.38 82 GLY A C 1
ATOM 648 O O . GLY A 1 82 ? -0.093 -4.317 9.859 1.00 94.38 82 GLY A O 1
ATOM 649 N N . THR A 1 83 ? 0.695 -6.259 9.093 1.00 94.50 83 THR A N 1
ATOM 650 C CA . THR A 1 83 ? -0.559 -6.993 9.346 1.00 94.50 83 THR A CA 1
ATOM 651 C C . THR A 1 83 ? -0.938 -7.001 10.830 1.00 94.50 83 THR A C 1
ATOM 653 O O . THR A 1 83 ? -2.110 -6.838 11.169 1.00 94.50 83 THR A O 1
ATOM 656 N N . ALA A 1 84 ? 0.030 -7.172 11.736 1.00 96.50 84 ALA A N 1
ATOM 657 C CA . ALA A 1 84 ? -0.229 -7.150 13.174 1.00 96.50 84 ALA A CA 1
ATOM 658 C C . ALA A 1 84 ? -0.780 -5.788 13.629 1.00 96.50 84 ALA A C 1
ATOM 660 O O . ALA A 1 84 ? -1.785 -5.741 14.343 1.00 96.50 84 ALA A O 1
ATOM 661 N N . LEU A 1 85 ? -0.172 -4.687 13.176 1.00 94.81 85 LEU A N 1
ATOM 662 C CA . LEU A 1 85 ? -0.655 -3.333 13.456 1.00 94.81 85 LEU A CA 1
ATOM 663 C C . LEU A 1 85 ? -2.025 -3.080 12.815 1.00 94.81 85 LEU A C 1
ATOM 665 O O . LEU A 1 85 ? -2.917 -2.553 13.483 1.00 94.81 85 LEU A O 1
ATOM 669 N N . ALA A 1 86 ? -2.231 -3.525 11.573 1.00 93.69 86 ALA A N 1
ATOM 670 C CA . ALA A 1 86 ? -3.513 -3.421 10.886 1.00 93.69 86 ALA A CA 1
ATOM 671 C C . ALA A 1 86 ? -4.632 -4.141 11.654 1.00 93.69 86 ALA A C 1
ATOM 673 O O . ALA A 1 86 ? -5.704 -3.570 11.839 1.00 93.69 86 ALA A O 1
ATOM 674 N N . ILE A 1 87 ? -4.389 -5.351 12.172 1.00 95.75 87 ILE A N 1
ATOM 675 C CA . ILE A 1 87 ? -5.367 -6.094 12.986 1.00 95.75 87 ILE A CA 1
ATOM 676 C C . ILE A 1 87 ? -5.686 -5.336 14.278 1.00 95.75 87 ILE A C 1
ATOM 678 O O . ILE A 1 87 ? -6.861 -5.144 14.602 1.00 95.75 87 ILE A O 1
ATOM 682 N N . VAL A 1 88 ? -4.662 -4.872 15.001 1.00 96.19 88 VAL A N 1
ATOM 683 C CA . VAL A 1 88 ? -4.840 -4.149 16.272 1.00 96.19 88 VAL A CA 1
ATOM 684 C C . VAL A 1 88 ? -5.642 -2.860 16.074 1.00 96.19 88 VAL A C 1
ATOM 686 O O . VAL A 1 88 ? -6.522 -2.570 16.882 1.00 96.19 88 VAL A O 1
ATOM 689 N N . CYS A 1 89 ? -5.394 -2.117 14.994 1.00 92.94 89 CYS A N 1
ATOM 690 C CA . CYS A 1 89 ? -6.138 -0.901 14.660 1.00 92.94 89 CYS A CA 1
ATOM 691 C C . CYS A 1 89 ? -7.532 -1.188 14.071 1.00 92.94 89 CYS A C 1
ATOM 693 O O . CYS A 1 89 ? -8.475 -0.435 14.322 1.00 92.94 89 CYS A O 1
ATOM 695 N N . SER A 1 90 ? -7.696 -2.274 13.310 1.00 93.75 90 SER A N 1
ATOM 696 C CA . SER A 1 90 ? -8.954 -2.615 12.635 1.00 93.75 90 SER A CA 1
ATOM 697 C C . SER A 1 90 ? -10.043 -3.064 13.609 1.00 93.75 90 SER A C 1
ATOM 699 O O . SER A 1 90 ? -11.200 -2.699 13.418 1.00 93.75 90 SER A O 1
ATOM 701 N N . ILE A 1 91 ? -9.702 -3.785 14.683 1.00 94.31 91 ILE A N 1
ATOM 702 C CA . ILE A 1 91 ? -10.678 -4.249 15.685 1.00 94.31 91 ILE A CA 1
ATOM 703 C C . ILE A 1 91 ? -11.487 -3.086 16.304 1.00 94.31 91 ILE A C 1
ATOM 705 O O . ILE A 1 91 ? -12.717 -3.109 16.203 1.00 94.31 91 ILE A O 1
ATOM 709 N N . PRO A 1 92 ? -10.871 -2.052 16.916 1.00 91.62 92 PRO A N 1
ATOM 710 C CA . PRO A 1 92 ? -11.623 -0.946 17.502 1.00 91.62 92 PRO A CA 1
ATOM 711 C C . PRO A 1 92 ? -12.341 -0.106 16.437 1.00 91.62 92 PRO A C 1
ATOM 713 O O . PRO A 1 92 ? -13.507 0.241 16.624 1.00 91.62 92 PRO A O 1
ATOM 716 N N . LEU A 1 93 ? -11.692 0.182 15.301 1.00 90.12 93 LEU A N 1
ATOM 717 C CA . LEU A 1 93 ? -12.300 0.964 14.217 1.00 90.12 93 LEU A CA 1
ATOM 718 C C . LEU A 1 93 ? -13.498 0.244 13.582 1.00 90.12 93 LEU A C 1
ATOM 720 O O . LEU A 1 93 ? -14.491 0.884 13.242 1.00 90.12 93 LEU A O 1
ATOM 724 N N . GLY A 1 94 ? -13.437 -1.083 13.470 1.00 90.38 94 GLY A N 1
ATOM 725 C CA . GLY A 1 94 ? -14.518 -1.924 12.966 1.00 90.38 94 GLY A CA 1
ATOM 726 C C . GLY A 1 94 ? -15.736 -1.922 13.886 1.00 90.38 94 GLY A C 1
ATOM 727 O O . GLY A 1 94 ? -16.858 -1.759 13.407 1.00 90.38 94 GLY A O 1
ATOM 728 N N . ILE A 1 95 ? -15.529 -2.012 15.205 1.00 90.88 95 ILE A N 1
ATOM 729 C CA . ILE A 1 95 ? -16.621 -1.919 16.192 1.00 90.88 95 ILE A CA 1
ATOM 730 C C . ILE A 1 95 ? -17.282 -0.534 16.138 1.00 90.88 95 ILE A C 1
ATOM 732 O O . ILE A 1 95 ? -18.509 -0.435 16.167 1.00 90.88 95 ILE A O 1
ATOM 736 N N . LEU A 1 96 ? -16.489 0.532 16.007 1.00 88.38 96 LEU A N 1
ATOM 737 C CA . LEU A 1 96 ? -16.997 1.904 15.912 1.00 88.38 96 LEU A CA 1
ATOM 738 C C . LEU A 1 96 ? -17.684 2.224 14.568 1.00 88.38 96 LEU A C 1
ATOM 740 O O . LEU A 1 96 ? -18.417 3.206 14.477 1.00 88.38 96 LEU A O 1
ATOM 744 N N . CYS A 1 97 ? -17.462 1.418 13.526 1.00 86.38 97 CYS A N 1
ATOM 745 C CA . CYS A 1 97 ? -18.191 1.513 12.258 1.00 86.38 97 CYS A CA 1
ATOM 746 C C . CYS A 1 97 ? -19.510 0.720 12.262 1.00 86.38 97 CYS A C 1
ATOM 748 O O . CYS A 1 97 ? -20.306 0.866 11.332 1.00 86.38 97 CYS A O 1
ATOM 750 N N . ALA A 1 98 ? -19.744 -0.144 13.254 1.00 87.88 98 ALA A N 1
ATOM 751 C CA . ALA A 1 98 ? -20.906 -1.022 13.277 1.00 87.88 98 ALA A CA 1
ATOM 752 C C . ALA A 1 98 ? -22.186 -0.257 13.658 1.00 87.88 98 ALA A C 1
ATOM 754 O O . ALA A 1 98 ? -22.344 0.188 14.797 1.00 87.88 98 ALA A O 1
ATOM 755 N N . GLU A 1 99 ? -23.142 -0.200 12.725 1.00 82.62 99 GLU A N 1
ATOM 756 C CA . GLU A 1 99 ? -24.443 0.480 12.881 1.00 82.62 99 GLU A CA 1
ATOM 757 C C . GLU A 1 99 ? -25.289 -0.069 14.048 1.00 82.62 99 GLU A C 1
ATOM 759 O O . GLU A 1 99 ? -26.162 0.623 14.560 1.00 82.62 99 GLU A O 1
ATOM 764 N N . ASN A 1 100 ? -25.015 -1.298 14.500 1.00 84.62 100 ASN A N 1
ATOM 765 C CA . ASN A 1 100 ? -25.710 -1.928 15.628 1.00 84.62 100 ASN A CA 1
ATOM 766 C C . ASN A 1 100 ? -25.183 -1.481 17.008 1.00 84.62 100 ASN A C 1
ATOM 768 O O . ASN A 1 100 ? -25.885 -1.622 18.005 1.00 84.62 100 ASN A O 1
ATOM 772 N N . ILE A 1 101 ? -23.940 -0.993 17.092 1.00 81.19 101 ILE A N 1
ATOM 773 C CA . ILE A 1 101 ? -23.262 -0.706 18.372 1.00 81.19 101 ILE A CA 1
ATOM 774 C C . ILE A 1 101 ? -23.112 0.804 18.604 1.00 81.19 101 ILE A C 1
ATOM 776 O O . ILE A 1 101 ? -23.140 1.251 19.750 1.00 81.19 101 ILE A O 1
ATOM 780 N N . THR A 1 102 ? -22.967 1.607 17.544 1.00 84.75 102 THR A N 1
ATOM 781 C CA . THR A 1 102 ? -22.705 3.054 17.649 1.00 84.75 102 THR A CA 1
ATOM 782 C C . THR A 1 102 ? -23.840 3.918 17.087 1.00 84.75 102 THR A C 1
ATOM 784 O O . THR A 1 102 ? -24.464 3.555 16.091 1.00 84.75 102 THR A O 1
ATOM 787 N N . PRO A 1 103 ? -24.107 5.096 17.689 1.00 83.38 103 PRO A N 1
ATOM 788 C CA . PRO A 1 103 ? -25.114 6.029 17.192 1.00 83.38 103 PRO A CA 1
ATOM 789 C C . PRO A 1 103 ? -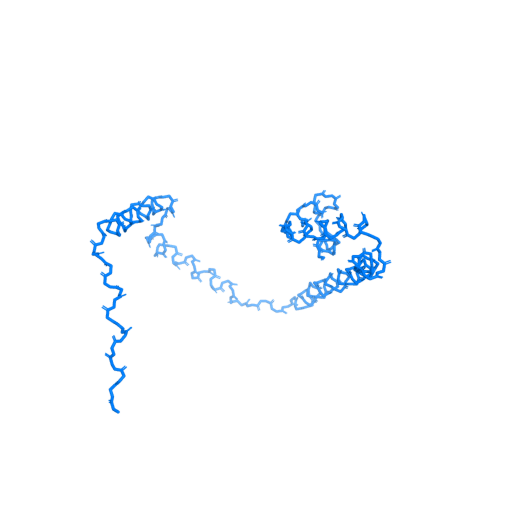24.717 6.624 15.834 1.00 83.38 103 PRO A C 1
ATOM 791 O O . PRO A 1 103 ? -23.535 6.745 15.499 1.00 83.38 103 PRO A O 1
ATOM 794 N N . TRP A 1 104 ? -25.722 7.073 15.077 1.00 83.94 104 TRP A N 1
ATOM 795 C CA . TRP A 1 104 ? -25.563 7.513 13.687 1.00 83.94 104 TRP A CA 1
ATOM 796 C C . TRP A 1 104 ? -24.562 8.647 13.454 1.00 83.94 104 TRP A C 1
ATOM 798 O O . TRP A 1 104 ? -23.911 8.713 12.410 1.00 83.94 104 TRP A O 1
ATOM 808 N N . TRP A 1 105 ? -24.379 9.505 14.455 1.00 84.69 105 TRP A N 1
ATOM 809 C CA . TRP A 1 105 ? -23.397 10.585 14.423 1.00 84.69 105 TRP A CA 1
ATOM 810 C C . TRP A 1 105 ? -21.942 10.112 14.450 1.00 84.69 105 TRP A C 1
ATOM 812 O O . TRP A 1 105 ? -21.077 10.856 14.003 1.00 84.69 105 TRP A O 1
ATOM 822 N N . ILE A 1 106 ? -21.660 8.911 14.965 1.00 85.44 106 ILE A N 1
ATOM 823 C CA . ILE A 1 106 ? -20.297 8.365 15.072 1.00 85.44 106 ILE A CA 1
ATOM 824 C C . ILE A 1 106 ? -20.002 7.435 13.896 1.00 85.44 106 ILE A C 1
ATOM 826 O O . ILE A 1 106 ? -18.940 7.552 13.283 1.00 85.44 106 ILE A O 1
ATOM 830 N N . HIS A 1 107 ? -20.948 6.567 13.520 1.00 89.19 107 HIS A N 1
ATOM 831 C CA . HIS A 1 107 ? -20.693 5.602 12.447 1.00 89.19 107 HIS A CA 1
ATOM 832 C C . HIS A 1 107 ? -20.451 6.296 11.095 1.00 89.19 107 HIS A C 1
ATOM 834 O O . HIS A 1 107 ? -19.664 5.826 10.278 1.00 89.19 107 HIS A O 1
ATOM 840 N N . LEU A 1 108 ? -21.136 7.415 10.824 1.00 89.19 108 LEU A N 1
ATOM 841 C CA . LEU A 1 108 ? -21.130 8.059 9.510 1.00 89.19 108 LEU A CA 1
ATOM 842 C C . LEU A 1 108 ? -19.805 8.774 9.196 1.00 89.19 108 LEU A C 1
ATOM 844 O O . LEU A 1 108 ? -19.276 8.546 8.104 1.00 89.19 108 LEU A O 1
ATOM 848 N N . PRO A 1 109 ? -19.226 9.601 10.095 1.00 90.50 109 PRO A N 1
ATOM 849 C CA . PRO A 1 109 ? -17.905 10.172 9.858 1.00 90.50 109 PRO A CA 1
ATOM 850 C C . PRO A 1 109 ? -16.822 9.095 9.814 1.00 90.50 109 PRO A C 1
ATOM 852 O O . PRO A 1 109 ? -15.965 9.152 8.938 1.00 90.50 109 PRO A O 1
ATOM 855 N N . LEU A 1 110 ? -16.877 8.085 10.690 1.00 91.50 110 LEU A N 1
ATOM 856 C CA . LEU A 1 110 ? -15.849 7.046 10.729 1.00 91.50 110 LEU A CA 1
ATOM 857 C C . LEU A 1 110 ? -15.834 6.205 9.450 1.00 91.50 110 LEU A C 1
ATOM 859 O O . LEU A 1 110 ? -14.771 5.973 8.878 1.00 91.50 110 LEU A O 1
ATOM 863 N N . ARG A 1 111 ? -17.015 5.837 8.941 1.00 89.38 111 ARG A N 1
ATOM 864 C CA . ARG A 1 111 ? -17.153 5.137 7.660 1.00 89.38 111 ARG A CA 1
ATOM 865 C C . ARG A 1 111 ? -16.604 5.964 6.500 1.00 89.38 111 ARG A C 1
ATOM 867 O O . ARG A 1 111 ? -15.855 5.434 5.690 1.00 89.38 111 ARG A O 1
ATOM 874 N N . ARG A 1 112 ? -16.872 7.275 6.475 1.00 90.75 112 ARG A N 1
ATOM 875 C CA . ARG A 1 112 ? -16.277 8.178 5.474 1.00 90.75 112 ARG A CA 1
ATOM 876 C C . ARG A 1 112 ? -14.758 8.273 5.588 1.00 90.75 112 ARG A C 1
ATOM 878 O O . ARG A 1 112 ? -14.094 8.321 4.559 1.00 90.75 112 ARG A O 1
ATOM 885 N N . CYS A 1 113 ? -14.202 8.287 6.798 1.00 91.31 113 CYS A N 1
ATOM 886 C CA . CYS A 1 113 ? -12.752 8.248 6.986 1.00 91.31 113 CYS A CA 1
ATOM 887 C C . CYS A 1 113 ? -12.154 6.943 6.442 1.00 91.31 113 CYS A C 1
ATOM 889 O O . CYS A 1 113 ? -11.150 6.989 5.738 1.00 91.31 113 CYS A O 1
ATOM 891 N N . MET A 1 114 ? -12.785 5.794 6.703 1.00 90.44 114 MET A N 1
ATOM 892 C CA . MET A 1 114 ? -12.344 4.499 6.163 1.00 90.44 114 MET A CA 1
ATOM 893 C C . MET A 1 114 ? -12.427 4.458 4.631 1.00 90.44 114 MET A C 1
ATOM 895 O O . MET A 1 114 ? -11.487 4.008 3.975 1.00 90.44 114 MET A O 1
ATOM 899 N N . ASP A 1 115 ? -13.510 4.984 4.055 1.00 91.56 115 ASP A N 1
ATOM 900 C CA . ASP A 1 115 ? -13.662 5.113 2.604 1.00 91.56 115 ASP A CA 1
ATOM 901 C C . ASP A 1 115 ? -12.588 6.045 2.010 1.00 91.56 115 ASP A C 1
ATOM 903 O O . ASP A 1 115 ? -12.051 5.765 0.938 1.00 91.56 115 ASP A O 1
ATOM 907 N N . ALA A 1 116 ? -12.211 7.114 2.722 1.00 91.19 116 ALA A N 1
ATOM 908 C CA . ALA A 1 116 ? -11.134 8.015 2.316 1.00 91.19 116 ALA A CA 1
ATOM 909 C C . ALA A 1 116 ? -9.756 7.336 2.361 1.00 91.19 116 ALA A C 1
ATOM 911 O O . ALA A 1 116 ? -9.020 7.421 1.380 1.00 91.19 116 ALA A O 1
ATOM 912 N N . PHE A 1 117 ? -9.422 6.615 3.439 1.00 88.12 117 PHE A N 1
ATOM 913 C CA . PHE A 1 117 ? -8.173 5.846 3.529 1.00 88.12 117 PHE A CA 1
ATOM 914 C C . PHE A 1 1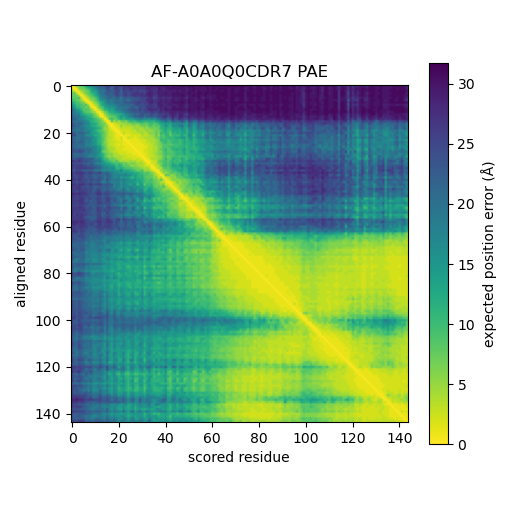17 ? -8.056 4.810 2.412 1.00 88.12 117 PHE A C 1
ATOM 916 O O . PHE A 1 117 ? -6.977 4.633 1.860 1.00 88.12 117 PHE A O 1
ATOM 923 N N . ARG A 1 118 ? -9.170 4.178 2.030 1.00 87.81 118 ARG A N 1
ATOM 924 C CA . ARG A 1 118 ? -9.220 3.232 0.910 1.00 87.81 118 ARG A CA 1
ATOM 925 C C . ARG A 1 118 ? -9.150 3.909 -0.461 1.00 87.81 118 ARG A C 1
ATOM 927 O O . ARG A 1 118 ? -8.688 3.300 -1.422 1.00 87.81 118 ARG A O 1
ATOM 934 N N . SER A 1 119 ? -9.658 5.134 -0.572 1.00 92.44 119 SER A N 1
ATOM 935 C CA . SER A 1 119 ? -9.612 5.914 -1.810 1.00 92.44 119 SER A CA 1
ATOM 936 C C . SER A 1 119 ? -8.227 6.498 -2.075 1.00 92.44 119 SER A C 1
ATOM 938 O O . SER A 1 119 ? -7.884 6.734 -3.235 1.00 92.44 119 SER A O 1
ATOM 940 N N . ILE A 1 120 ? -7.453 6.779 -1.027 1.00 91.44 120 ILE A N 1
ATOM 941 C CA . ILE A 1 120 ? -6.060 7.197 -1.160 1.00 91.44 120 ILE A CA 1
ATOM 942 C C . ILE A 1 120 ? -5.237 5.957 -1.513 1.00 91.44 120 ILE A C 1
ATOM 944 O O . ILE A 1 120 ? -5.327 4.928 -0.855 1.00 91.44 120 ILE A O 1
ATOM 948 N N . ASN A 1 121 ? -4.442 6.046 -2.576 1.00 87.50 121 ASN A N 1
ATOM 949 C CA . ASN A 1 121 ? -3.589 4.941 -2.991 1.00 87.50 121 ASN A CA 1
ATOM 950 C C . ASN A 1 121 ? -2.431 4.725 -1.999 1.00 87.50 121 ASN A C 1
ATOM 952 O O . ASN A 1 121 ? -1.832 5.692 -1.522 1.00 87.50 121 ASN A O 1
ATOM 956 N N . GLU A 1 122 ? -2.067 3.462 -1.764 1.00 90.00 122 GLU A N 1
ATOM 957 C CA . GLU A 1 122 ? -0.949 3.062 -0.895 1.00 90.00 122 GLU A CA 1
ATOM 958 C C . GLU A 1 122 ? 0.384 3.757 -1.225 1.00 90.00 122 GLU A C 1
ATOM 960 O O . GLU A 1 122 ? 1.152 4.078 -0.318 1.00 90.00 122 GLU A O 1
ATOM 965 N N . MET A 1 123 ? 0.639 4.097 -2.495 1.00 91.00 123 MET A N 1
ATOM 966 C CA . MET A 1 123 ? 1.859 4.799 -2.913 1.00 91.00 123 MET A CA 1
ATOM 967 C C . MET A 1 123 ? 1.985 6.182 -2.268 1.00 91.00 123 MET A C 1
ATOM 969 O O . MET A 1 123 ? 3.096 6.640 -1.998 1.00 91.00 123 MET A O 1
ATOM 973 N N . VAL A 1 124 ? 0.863 6.858 -1.995 1.00 92.88 124 VAL A N 1
ATOM 974 C CA . VAL A 1 124 ? 0.870 8.174 -1.340 1.00 92.88 124 VAL A CA 1
ATOM 975 C C . VAL A 1 124 ? 1.326 8.038 0.111 1.00 92.88 124 VAL A C 1
ATOM 977 O O . VAL A 1 124 ? 2.190 8.797 0.552 1.00 92.88 124 VAL A O 1
ATOM 980 N N . PHE A 1 125 ? 0.798 7.050 0.838 1.00 91.25 125 PHE A N 1
ATOM 981 C CA . PHE A 1 125 ? 1.220 6.770 2.212 1.00 91.25 125 PHE A CA 1
ATOM 982 C C . PHE A 1 125 ? 2.676 6.312 2.271 1.00 91.25 125 PHE A C 1
ATOM 984 O O . PHE A 1 125 ? 3.423 6.803 3.117 1.00 91.25 125 PHE A O 1
ATOM 991 N N . ALA A 1 126 ? 3.109 5.467 1.331 1.00 92.69 126 ALA A N 1
ATOM 992 C CA . ALA A 1 126 ? 4.501 5.044 1.226 1.00 92.69 126 ALA A CA 1
ATOM 993 C C . ALA A 1 126 ? 5.450 6.245 1.097 1.00 92.69 126 ALA A C 1
ATOM 995 O O . ALA A 1 126 ? 6.401 6.367 1.867 1.00 92.69 126 ALA A O 1
ATOM 996 N N . MET A 1 127 ? 5.164 7.182 0.188 1.00 93.62 127 MET A N 1
ATOM 997 C CA . MET A 1 127 ? 5.990 8.384 0.030 1.00 93.62 127 MET A CA 1
ATOM 998 C C . MET A 1 127 ? 5.957 9.290 1.268 1.00 93.62 127 MET A C 1
ATOM 1000 O O . MET A 1 127 ? 7.003 9.797 1.675 1.00 93.62 127 MET A O 1
ATOM 1004 N N . LEU A 1 128 ? 4.793 9.468 1.901 1.00 93.19 128 LEU A N 1
ATOM 1005 C CA . LEU A 1 128 ? 4.661 10.281 3.115 1.00 93.19 128 LEU A CA 1
ATOM 1006 C C . LEU A 1 128 ? 5.506 9.710 4.265 1.00 93.19 128 LEU A C 1
ATOM 1008 O O . LEU A 1 128 ? 6.274 10.447 4.887 1.00 93.19 128 LEU A O 1
ATOM 1012 N N . PHE A 1 129 ? 5.419 8.403 4.520 1.00 91.75 129 PHE A N 1
ATOM 1013 C CA . PHE A 1 129 ? 6.172 7.756 5.598 1.00 91.75 129 PHE A CA 1
ATOM 1014 C C . PHE A 1 129 ? 7.671 7.652 5.312 1.00 91.75 129 PHE A C 1
ATOM 1016 O O . PHE A 1 129 ? 8.469 7.800 6.240 1.00 91.75 129 PHE A O 1
ATOM 1023 N N . VAL A 1 130 ? 8.072 7.483 4.048 1.00 93.25 130 VAL A N 1
ATOM 1024 C CA . VAL A 1 130 ? 9.488 7.538 3.650 1.00 93.25 130 VAL A CA 1
ATOM 1025 C C . VAL A 1 130 ? 10.084 8.922 3.912 1.00 93.25 130 VAL A C 1
ATOM 1027 O O . VAL A 1 130 ? 11.215 9.013 4.380 1.00 93.25 130 VAL A O 1
ATOM 1030 N N . VAL A 1 131 ? 9.344 10.008 3.672 1.00 94.50 131 VAL A N 1
ATOM 1031 C CA . VAL A 1 131 ? 9.827 11.364 3.992 1.00 94.50 131 VAL A CA 1
ATOM 1032 C C . VAL A 1 131 ? 9.841 11.614 5.503 1.00 94.50 131 VAL A C 1
ATOM 1034 O O . VAL A 1 131 ? 10.754 12.266 6.003 1.00 94.50 131 VAL A O 1
ATOM 1037 N N . ALA A 1 132 ? 8.857 11.090 6.239 1.00 94.44 132 ALA A N 1
ATOM 1038 C CA . ALA A 1 132 ? 8.741 11.312 7.679 1.00 94.44 132 ALA A CA 1
ATOM 1039 C C . ALA A 1 132 ? 9.792 10.553 8.508 1.00 94.44 132 ALA A C 1
ATOM 1041 O O . ALA A 1 132 ? 10.301 11.097 9.486 1.00 94.44 132 ALA A O 1
ATOM 1042 N N . VAL A 1 133 ? 10.104 9.303 8.144 1.00 90.69 133 VAL A N 1
ATOM 1043 C CA . VAL A 1 133 ? 10.989 8.423 8.934 1.00 90.69 133 VAL A CA 1
ATOM 1044 C C . VAL A 1 133 ? 12.296 8.078 8.209 1.00 90.69 133 VAL A C 1
ATOM 1046 O O . VAL A 1 133 ? 13.240 7.585 8.824 1.00 90.69 133 VAL A O 1
ATOM 1049 N N . GLY A 1 134 ? 12.389 8.378 6.915 1.00 89.06 134 GLY A N 1
ATOM 1050 C CA . GLY A 1 134 ? 13.521 8.027 6.066 1.00 89.06 134 GLY A CA 1
ATOM 1051 C C . GLY A 1 134 ? 13.340 6.691 5.341 1.00 89.06 134 GLY A C 1
ATOM 1052 O O . GLY A 1 134 ? 12.317 6.011 5.439 1.00 89.06 134 GLY A O 1
ATOM 1053 N N . LEU A 1 135 ? 14.372 6.312 4.587 1.00 85.81 135 LEU A N 1
ATOM 1054 C CA . LEU A 1 135 ? 14.424 5.045 3.863 1.00 85.81 135 LEU A CA 1
ATOM 1055 C C . LEU A 1 135 ? 14.734 3.901 4.837 1.00 85.81 135 LEU A C 1
ATOM 1057 O O . LEU A 1 135 ? 15.778 3.897 5.488 1.00 85.81 135 LEU A O 1
ATOM 1061 N N . GLY A 1 136 ? 13.842 2.915 4.925 1.00 88.00 136 GLY A N 1
ATOM 1062 C CA . GLY A 1 136 ? 14.067 1.730 5.745 1.00 88.00 136 GLY A CA 1
ATOM 1063 C C . GLY A 1 136 ? 12.846 0.814 5.858 1.00 88.00 136 GLY A C 1
ATOM 1064 O O . GLY A 1 136 ? 11.742 1.192 5.463 1.00 88.00 136 GLY A O 1
ATOM 1065 N N . PRO A 1 137 ? 13.020 -0.385 6.443 1.00 88.94 137 PRO A N 1
ATOM 1066 C CA . PRO A 1 137 ? 11.950 -1.374 6.596 1.00 88.94 137 PRO A CA 1
ATOM 1067 C C . PRO A 1 137 ? 10.790 -0.856 7.457 1.00 88.94 137 PRO A C 1
ATOM 1069 O O . PRO A 1 137 ? 9.641 -1.216 7.229 1.00 88.94 137 PRO A O 1
ATOM 1072 N N . PHE A 1 138 ? 11.068 0.042 8.407 1.00 89.56 138 PHE A N 1
ATOM 1073 C CA . PHE A 1 138 ? 10.048 0.643 9.264 1.00 89.56 138 PHE A CA 1
ATOM 1074 C C . PHE A 1 138 ? 9.052 1.522 8.490 1.00 89.56 138 PHE A C 1
ATOM 1076 O O . PHE A 1 138 ? 7.859 1.472 8.772 1.00 89.56 138 PHE A O 1
ATOM 1083 N N . ALA A 1 139 ? 9.507 2.266 7.473 1.00 90.75 139 ALA A N 1
ATOM 1084 C CA . ALA A 1 139 ? 8.605 3.030 6.608 1.00 90.75 139 ALA A CA 1
ATOM 1085 C C . ALA A 1 139 ? 7.668 2.099 5.821 1.00 90.75 139 ALA A C 1
ATOM 1087 O O . ALA A 1 139 ? 6.489 2.400 5.671 1.00 90.75 139 ALA A O 1
ATOM 1088 N N . GLY A 1 140 ? 8.174 0.936 5.391 1.00 87.62 140 GLY A N 1
ATOM 1089 C CA . GLY A 1 140 ? 7.366 -0.106 4.754 1.00 87.62 140 GLY A CA 1
ATOM 1090 C C . GLY A 1 140 ? 6.309 -0.700 5.687 1.00 87.62 140 GLY A C 1
ATOM 1091 O O . GLY A 1 140 ? 5.176 -0.888 5.267 1.00 87.62 140 GLY A O 1
ATOM 1092 N N . VAL A 1 141 ? 6.649 -0.935 6.960 1.00 92.94 141 VAL A N 1
ATOM 1093 C CA . VAL A 1 141 ? 5.695 -1.432 7.972 1.00 92.94 141 VAL A CA 1
ATOM 1094 C C . VAL A 1 141 ? 4.544 -0.454 8.204 1.00 92.94 141 VAL A C 1
ATOM 1096 O O . VAL A 1 141 ? 3.425 -0.898 8.407 1.00 92.94 141 VAL A O 1
ATOM 1099 N N . LEU A 1 142 ? 4.811 0.856 8.201 1.00 91.00 142 LEU A N 1
ATOM 1100 C CA . LEU A 1 142 ? 3.787 1.885 8.429 1.00 91.00 142 LEU A CA 1
ATOM 1101 C C . LEU A 1 142 ? 2.921 2.176 7.200 1.00 91.00 142 LEU A C 1
ATOM 1103 O O . LEU A 1 142 ? 1.810 2.680 7.342 1.00 91.00 142 LEU A O 1
ATOM 1107 N N . ALA A 1 143 ? 3.458 1.933 6.004 1.00 89.25 143 ALA A N 1
ATOM 1108 C CA . ALA A 1 143 ? 2.743 2.154 4.754 1.00 89.25 143 ALA A CA 1
ATOM 1109 C C . ALA A 1 143 ? 1.716 1.052 4.446 1.00 89.25 143 ALA A C 1
ATOM 1111 O O . ALA A 1 143 ? 0.774 1.313 3.697 1.00 89.25 143 ALA A O 1
ATOM 1112 N N . LEU A 1 144 ? 1.931 -0.153 4.985 1.00 85.44 144 LEU A N 1
ATOM 1113 C CA . LEU A 1 144 ? 1.063 -1.328 4.854 1.00 85.44 144 LEU A CA 1
ATOM 1114 C C . LEU A 1 144 ? -0.006 -1.361 5.952 1.00 85.44 144 LEU A C 1
ATOM 1116 O O . LEU A 1 144 ? -1.163 -1.691 5.611 1.00 85.44 144 LEU A O 1
#

Radius of gyration: 28.25 Å; Cα contacts (8 Å, |Δi|>4): 53; chains: 1; bounding box: 68×37×59 Å

Foldseek 3Di:
DDDPPPDPPPPDPPDVVVVVVVVVVVVVVVVVCVVVVPDVVCCVVCVVVVVVVVVVCPPPPCVVVVVVVVVVVLVVVLVVLLVVVCVVVCVVLVQQLDPVRHDPVRNVVSVVVVVVVVVDDLVVQLVVLCVVPNDDSVSSSRSD

Mean predicted aligned error: 13.68 Å

Solvent-accessible surface area (backbone atoms only — not comparable to full-atom values): 8428 Å² total; per-residue (Å²): 140,88,87,88,82,84,86,86,80,83,84,71,71,92,51,67,65,56,58,50,50,51,52,54,49,51,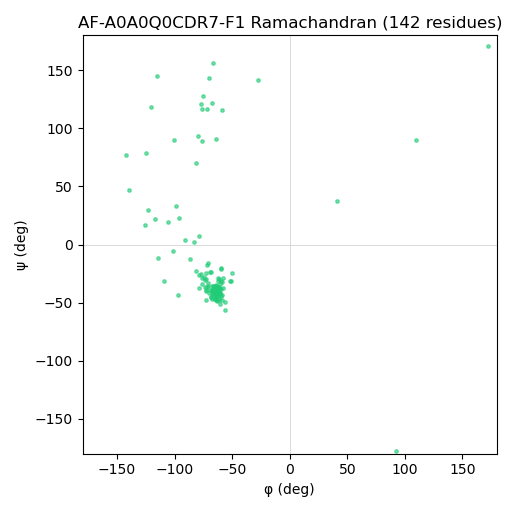50,51,50,55,52,48,47,65,75,59,69,72,51,74,64,52,61,65,69,44,41,65,56,53,50,51,54,57,45,66,59,61,71,72,77,67,87,52,53,68,56,53,52,50,55,54,49,48,54,51,50,28,53,52,51,12,51,52,51,48,52,65,55,42,55,62,55,50,53,48,44,32,76,91,78,33,59,72,83,52,20,53,58,48,44,50,50,53,52,46,61,68,68,48,58,58,67,58,46,36,54,52,34,29,70,73,76,35,92,53,67,67,24,54,25,72,38,92

InterPro domains:
  IPR035906 MetI-like superfamily [G3DSA:1.10.3720.10] (64-144)
  IPR035906 MetI-like superfamily [SSF161098] (66-144)

Secondary structure (DSSP, 8-state):
-----SS--------HHHHHHHHHHHHHHHHHHHHTT--HHHHHHSHHHHHHHHHHTSS--GGGHHHHHHHHHHHHHHHHHHHHHHHHHHHHHHHHH-TTTS-HHHHHHHHHHHHHHHHS-HHHHHHHHHHHH-SSHHHHHHH-